Protein AF-A0A838CPB9-F1 (afdb_monomer_lite)

Radius of gyration: 41.31 Å; chains: 1; bounding box: 100×53×94 Å

Sequence (101 aa):
MESQHQSKDQAESLRTYKEEGGFKEGMDVLDLPPRSEVHQQRTKKTKWKISSMWIRFLFLWFVIIAAILLSFPYWDRWFGSSENPSIIEEHPLHEQVTVDN

Structure (mmCIF, N/CA/C/O backbone):
data_AF-A0A838CPB9-F1
#
_entry.id   AF-A0A838CPB9-F1
#
loop_
_atom_site.group_PDB
_atom_site.id
_atom_site.type_symbol
_atom_site.label_atom_id
_atom_site.label_alt_id
_atom_site.label_comp_id
_atom_site.label_asym_id
_atom_site.label_entity_id
_atom_site.label_seq_id
_atom_site.pdbx_PDB_ins_code
_atom_site.Cartn_x
_atom_site.Cartn_y
_atom_site.Cartn_z
_atom_site.occupancy
_atom_site.B_iso_or_equiv
_atom_site.auth_seq_id
_atom_site.auth_comp_id
_atom_site.auth_asym_id
_atom_site.auth_atom_id
_atom_site.pdbx_PDB_model_num
ATOM 1 N N . MET A 1 1 ? 8.778 -26.443 67.963 1.00 39.47 1 MET A N 1
ATOM 2 C CA . MET A 1 1 ? 8.194 -25.120 67.663 1.00 39.47 1 MET A CA 1
ATOM 3 C C . MET A 1 1 ? 7.394 -25.285 66.389 1.00 39.47 1 MET A C 1
ATOM 5 O O . MET A 1 1 ? 7.989 -25.413 65.331 1.00 39.47 1 MET A O 1
ATOM 9 N N . GLU A 1 2 ? 6.078 -25.430 66.510 1.00 46.81 2 GLU A N 1
ATOM 10 C CA . GLU A 1 2 ? 5.191 -25.735 65.385 1.00 46.81 2 GLU A CA 1
ATOM 11 C C . GLU A 1 2 ? 4.535 -24.435 64.923 1.00 46.81 2 GLU A C 1
ATOM 13 O O . GLU A 1 2 ? 3.762 -23.809 65.649 1.00 46.81 2 GLU A O 1
ATOM 18 N N . SER A 1 3 ? 4.948 -23.967 63.749 1.00 50.34 3 SER A N 1
ATOM 19 C CA . SER A 1 3 ? 4.447 -22.755 63.115 1.00 50.34 3 SER A CA 1
ATOM 20 C C . SER A 1 3 ? 3.028 -22.995 62.600 1.00 50.34 3 SER A C 1
ATOM 22 O O . SER A 1 3 ? 2.834 -23.620 61.558 1.00 50.34 3 SER A O 1
ATOM 24 N N . GLN A 1 4 ? 2.043 -22.490 63.339 1.00 50.28 4 GLN A N 1
ATOM 25 C CA . GLN A 1 4 ? 0.641 -22.418 62.935 1.00 50.28 4 GLN A CA 1
ATOM 26 C C . GLN A 1 4 ? 0.511 -21.548 61.675 1.00 50.28 4 GLN A C 1
ATOM 28 O O . GLN A 1 4 ? 0.522 -20.319 61.738 1.00 50.28 4 GLN A O 1
ATOM 33 N N . HIS A 1 5 ? 0.425 -22.187 60.510 1.00 50.84 5 HIS A N 1
ATOM 34 C CA . HIS A 1 5 ? 0.122 -21.520 59.252 1.00 50.84 5 HIS A CA 1
ATOM 35 C C . HIS A 1 5 ? -1.391 -21.285 59.201 1.00 50.84 5 HIS A C 1
ATOM 37 O O . HIS A 1 5 ? -2.155 -22.181 58.847 1.00 50.84 5 HIS A O 1
ATOM 43 N N . GLN A 1 6 ? -1.830 -20.091 59.606 1.00 60.56 6 GLN A N 1
ATOM 44 C CA . GLN A 1 6 ? -3.233 -19.683 59.560 1.00 60.56 6 GLN A CA 1
ATOM 45 C C . GLN A 1 6 ? -3.707 -19.680 58.099 1.00 60.56 6 GLN A C 1
ATOM 47 O O . GLN A 1 6 ? -3.468 -18.736 57.343 1.00 60.56 6 GLN A O 1
ATOM 52 N N . SER A 1 7 ? -4.348 -20.771 57.679 1.00 65.25 7 SER A N 1
ATOM 53 C CA . SER A 1 7 ? -5.027 -20.875 56.392 1.00 65.25 7 SER A CA 1
ATOM 54 C C . SER A 1 7 ? -6.213 -19.918 56.409 1.00 65.25 7 SER A C 1
ATOM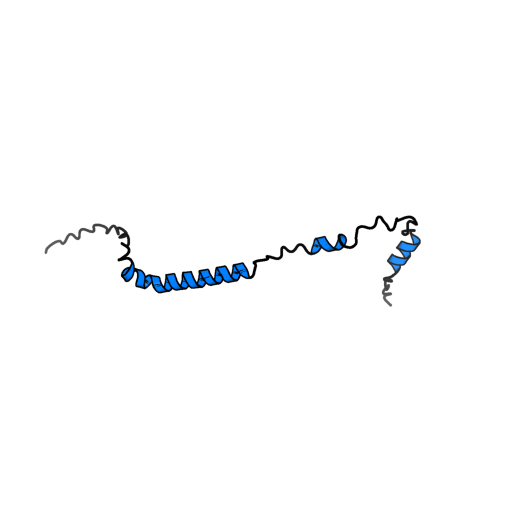 56 O O . SER A 1 7 ? -7.263 -20.237 56.964 1.00 65.25 7 SER A O 1
ATOM 58 N N . LYS A 1 8 ? -6.024 -18.717 55.858 1.00 65.75 8 LYS A N 1
ATOM 59 C CA . LYS A 1 8 ? -7.105 -17.746 55.678 1.00 65.75 8 LYS A CA 1
ATOM 60 C C . LYS A 1 8 ? -8.197 -18.395 54.833 1.00 65.75 8 LYS A C 1
ATOM 62 O 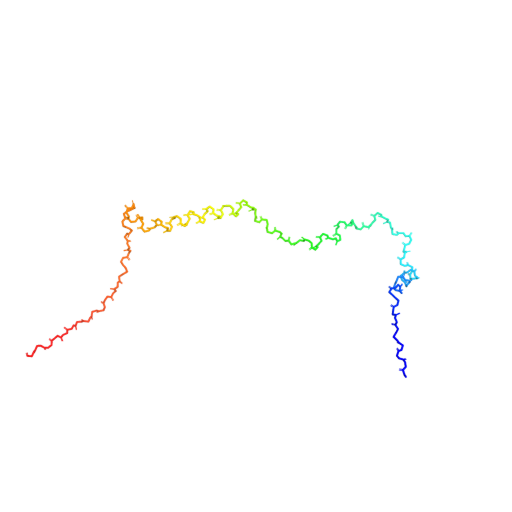O . LYS A 1 8 ? -7.935 -18.806 53.700 1.00 65.75 8 LYS A O 1
ATOM 67 N N . ASP A 1 9 ? -9.384 -18.532 55.412 1.00 78.69 9 ASP A N 1
ATOM 68 C CA . ASP A 1 9 ? -10.549 -19.056 54.713 1.00 78.69 9 ASP A CA 1
ATOM 69 C C . ASP A 1 9 ? -10.896 -18.072 53.590 1.00 78.69 9 ASP A C 1
ATOM 71 O O . ASP A 1 9 ? -11.165 -16.895 53.825 1.00 78.69 9 ASP A O 1
ATOM 75 N N . GLN A 1 10 ? -10.864 -18.543 52.344 1.00 78.75 10 GLN A N 1
ATOM 76 C CA . GLN A 1 10 ? -11.189 -17.714 51.181 1.00 78.75 10 GLN A CA 1
ATOM 77 C C . GLN A 1 10 ? -12.642 -17.214 51.225 1.00 78.75 10 GLN A C 1
ATOM 79 O O . GLN A 1 10 ? -12.972 -16.241 50.547 1.00 78.75 10 GLN A O 1
ATOM 84 N N . ALA A 1 11 ? -13.500 -17.856 52.025 1.00 78.38 11 ALA A N 1
ATOM 85 C CA . ALA A 1 11 ? -14.891 -17.475 52.221 1.00 78.38 11 ALA A CA 1
ATOM 86 C C . ALA A 1 11 ? -15.121 -16.530 53.415 1.00 78.38 11 ALA A C 1
ATOM 88 O O . ALA A 1 11 ? -16.262 -16.122 53.636 1.00 78.38 11 ALA A O 1
ATOM 89 N N . GLU A 1 12 ? -14.084 -16.159 54.173 1.00 79.06 12 GLU A N 1
ATOM 90 C CA . GLU A 1 12 ? -14.205 -15.258 55.330 1.00 79.06 12 GLU A CA 1
ATOM 91 C C . GLU A 1 12 ? -14.790 -13.897 54.918 1.00 79.06 12 GLU A C 1
ATOM 93 O O . GLU A 1 12 ? -15.761 -13.428 55.506 1.00 79.06 12 GLU A O 1
ATOM 98 N N . SER A 1 13 ? -14.308 -13.335 53.805 1.00 73.88 13 SER A N 1
ATOM 99 C CA . SER A 1 13 ? -14.793 -12.062 53.251 1.00 73.88 13 SER A CA 1
ATOM 100 C C . SER A 1 13 ? -16.269 -12.093 52.835 1.00 73.88 13 SER A C 1
ATOM 102 O O . SER A 1 13 ? -16.972 -11.091 52.963 1.00 73.88 13 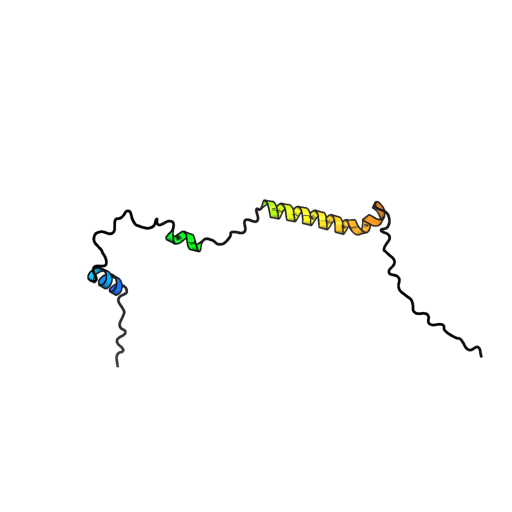SER A O 1
ATOM 104 N N . LEU A 1 14 ? -16.765 -13.244 52.368 1.00 73.12 14 LEU A N 1
ATOM 105 C CA . LEU A 1 14 ? -18.168 -13.428 51.984 1.00 73.12 14 LEU A CA 1
ATOM 106 C C . LEU A 1 14 ? -19.088 -13.487 53.206 1.00 73.12 14 LEU A C 1
ATOM 108 O O . LEU A 1 14 ? -20.221 -13.008 53.149 1.00 73.12 14 LEU A O 1
ATOM 112 N N . ARG A 1 15 ? -18.609 -14.075 54.308 1.00 77.50 15 ARG A N 1
ATOM 113 C CA . ARG A 1 15 ? -19.357 -14.144 55.570 1.00 77.50 15 ARG A CA 1
ATOM 114 C C . ARG A 1 15 ? -19.454 -12.767 56.211 1.00 77.50 15 ARG A C 1
ATOM 116 O O . ARG A 1 15 ? -20.562 -12.353 56.539 1.00 77.50 15 ARG A O 1
ATOM 123 N N . THR A 1 16 ? -18.347 -12.026 56.264 1.00 74.81 16 THR A N 1
ATOM 124 C CA . THR A 1 16 ? -18.330 -10.642 56.757 1.00 74.81 16 THR A CA 1
ATOM 125 C C . THR A 1 16 ? -19.271 -9.746 55.949 1.00 74.81 16 THR A C 1
ATOM 127 O O . THR A 1 16 ? -20.075 -9.031 56.531 1.00 74.81 16 THR A O 1
ATOM 130 N N . TYR A 1 17 ? -19.289 -9.865 54.617 1.00 70.88 17 TYR A N 1
ATOM 131 C CA . TYR A 1 17 ? -20.208 -9.094 53.766 1.00 70.88 17 TYR A CA 1
ATOM 132 C C . TYR A 1 17 ? -21.698 -9.383 54.041 1.00 70.88 17 TYR A C 1
ATOM 134 O O . TYR A 1 17 ? -22.549 -8.497 53.925 1.00 70.88 17 TYR A O 1
ATOM 142 N N . LYS A 1 18 ? -22.024 -10.628 54.410 1.00 72.38 18 LYS A N 1
ATOM 143 C CA . LYS A 1 18 ? -23.383 -11.033 54.787 1.00 72.38 18 LYS A CA 1
ATOM 144 C C . LYS A 1 18 ? -23.759 -10.532 56.186 1.00 72.38 18 LYS A C 1
ATOM 146 O O . LYS A 1 18 ? -24.895 -10.108 56.380 1.00 72.38 18 LYS A O 1
ATOM 151 N N . GLU A 1 19 ? -22.831 -10.592 57.137 1.00 71.56 19 GLU A N 1
ATOM 152 C CA . GLU A 1 19 ? -23.032 -10.141 58.522 1.00 71.56 19 GLU A CA 1
ATOM 153 C C . GLU A 1 19 ? -23.112 -8.611 58.635 1.00 71.56 19 GLU A C 1
ATOM 155 O O . GLU A 1 19 ? -23.916 -8.100 59.409 1.00 71.56 19 GLU A O 1
ATOM 160 N N . GLU A 1 20 ? -22.372 -7.873 57.804 1.00 69.88 20 GLU A N 1
ATOM 161 C CA . GLU A 1 20 ? -22.390 -6.403 57.750 1.00 69.88 20 GLU A CA 1
ATOM 162 C C . GLU A 1 20 ? -23.630 -5.817 57.039 1.00 69.88 20 GLU A C 1
ATOM 164 O O . GLU A 1 20 ? -23.698 -4.614 56.785 1.00 69.88 20 GLU A O 1
ATOM 169 N N . GLY A 1 21 ? -24.638 -6.636 56.712 1.00 58.19 21 GLY A N 1
ATOM 170 C CA . GLY A 1 21 ? -25.889 -6.148 56.120 1.00 58.19 21 GLY A CA 1
ATOM 171 C C . GLY A 1 21 ? -25.723 -5.580 54.705 1.00 58.19 21 GLY A C 1
ATOM 172 O O . GLY A 1 21 ? -26.517 -4.743 54.274 1.00 58.19 21 GLY A O 1
ATOM 173 N N . GLY A 1 22 ? -24.706 -6.033 53.957 1.00 57.62 22 GLY A N 1
ATOM 174 C CA . GLY A 1 22 ? -24.413 -5.578 52.590 1.00 57.62 22 GLY A CA 1
ATOM 175 C C . GLY A 1 22 ? -25.533 -5.845 51.575 1.00 57.62 22 GLY A C 1
ATOM 176 O O . GLY A 1 22 ? -25.595 -5.194 50.531 1.00 57.62 22 GLY A O 1
ATOM 177 N N . PHE A 1 23 ? -26.472 -6.736 51.902 1.00 59.31 23 PHE A N 1
ATOM 178 C CA . PHE A 1 23 ? -27.747 -6.848 51.202 1.00 59.31 23 PHE A CA 1
ATOM 179 C C . PHE A 1 23 ? -28.707 -5.780 51.725 1.00 59.31 23 PHE A C 1
ATOM 181 O O . PHE A 1 23 ? -29.600 -6.054 52.522 1.00 59.31 23 PHE A O 1
ATOM 188 N N . LYS A 1 24 ? -28.532 -4.542 51.250 1.00 59.34 24 LYS A N 1
ATOM 189 C CA .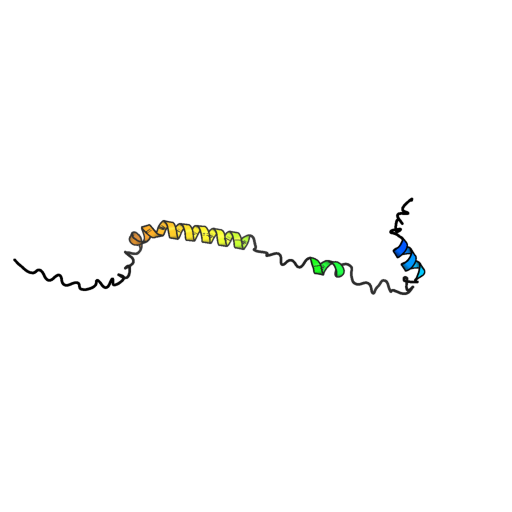 LYS A 1 24 ? -29.608 -3.550 51.300 1.00 59.34 24 LYS A CA 1
ATOM 190 C C . LYS A 1 24 ? -30.809 -4.164 50.582 1.00 59.34 24 LYS A C 1
ATOM 192 O O . LYS A 1 24 ? -30.774 -4.336 49.366 1.00 59.34 24 LYS A O 1
ATOM 197 N N . GLU A 1 25 ? -31.847 -4.491 51.339 1.00 57.06 25 GLU A N 1
ATOM 198 C CA . GLU A 1 25 ? -33.082 -5.187 50.941 1.00 57.06 25 GLU A CA 1
ATOM 199 C C . GLU A 1 25 ? -33.966 -4.394 49.944 1.00 57.06 25 GLU A C 1
ATOM 201 O O . GLU A 1 25 ? -35.170 -4.597 49.851 1.00 57.06 25 GLU A O 1
ATOM 206 N N . GLY A 1 26 ? -33.374 -3.471 49.182 1.00 54.97 26 GLY A N 1
ATOM 207 C CA . GLY A 1 26 ? -34.052 -2.567 48.257 1.00 54.97 26 GLY A CA 1
ATOM 208 C C . GLY A 1 26 ? -33.175 -2.079 47.104 1.00 54.97 26 GLY A C 1
ATOM 209 O O . GLY A 1 26 ? -33.454 -1.021 46.549 1.00 54.97 26 GLY A O 1
ATOM 210 N N . MET A 1 27 ? -32.100 -2.797 46.749 1.00 53.72 27 MET A N 1
ATOM 211 C CA . MET A 1 27 ? -31.433 -2.551 45.466 1.00 53.72 27 MET A CA 1
ATOM 212 C C . MET A 1 27 ? -32.366 -3.043 44.358 1.00 53.72 27 MET A C 1
ATOM 214 O O . MET A 1 27 ? -32.473 -4.244 44.111 1.00 53.72 27 MET A O 1
ATOM 218 N N . ASP A 1 28 ? -33.096 -2.101 43.764 1.00 60.94 28 ASP A N 1
ATOM 219 C CA . ASP A 1 28 ? -34.004 -2.347 42.654 1.00 60.94 28 ASP A CA 1
ATOM 220 C C . ASP A 1 28 ? -33.239 -3.056 41.529 1.00 60.94 28 ASP A C 1
ATOM 222 O O . ASP A 1 28 ? -32.225 -2.564 41.031 1.00 60.94 28 ASP A O 1
ATOM 226 N N . VAL A 1 29 ? -33.714 -4.242 41.144 1.00 60.31 29 VAL A N 1
ATOM 227 C CA . VAL A 1 29 ? -33.128 -5.076 40.081 1.00 60.31 29 VAL A CA 1
ATOM 228 C C . VAL A 1 29 ? -33.079 -4.314 38.744 1.00 60.31 29 VAL A C 1
ATOM 230 O O . VAL A 1 29 ? -32.349 -4.701 37.830 1.00 60.31 29 VAL A O 1
ATOM 233 N N . LEU A 1 30 ? -33.824 -3.210 38.634 1.00 66.44 30 LEU A N 1
ATOM 234 C CA . LEU A 1 30 ? -33.833 -2.317 37.484 1.00 66.44 30 LEU A CA 1
ATOM 235 C C . LEU A 1 30 ? -32.691 -1.285 37.434 1.00 66.44 30 LEU A C 1
ATOM 237 O O . LEU A 1 30 ? -32.450 -0.760 36.350 1.00 66.44 30 LEU A O 1
ATOM 241 N N . ASP A 1 31 ? -31.967 -1.016 38.527 1.00 68.50 31 ASP A N 1
ATOM 242 C CA . ASP A 1 31 ? -30.902 0.011 38.559 1.00 68.50 31 ASP A CA 1
ATOM 243 C C . ASP A 1 31 ? -29.484 -0.584 38.422 1.00 68.50 31 ASP A C 1
ATOM 245 O O . ASP A 1 31 ? -28.467 0.041 38.731 1.00 68.50 31 ASP A O 1
ATOM 249 N N . LEU A 1 32 ? -29.390 -1.836 37.960 1.00 71.81 32 LEU A N 1
ATOM 250 C CA . LEU A 1 32 ? -28.100 -2.452 37.667 1.00 71.81 32 LEU A CA 1
ATOM 251 C C . LEU A 1 32 ? -27.548 -1.882 36.353 1.00 71.81 32 LEU A C 1
ATOM 253 O O . LEU A 1 32 ? -28.254 -1.901 35.339 1.00 71.81 32 LEU A O 1
ATOM 257 N N . PRO A 1 33 ? -26.266 -1.457 36.310 1.00 67.50 33 PRO A N 1
ATOM 258 C CA . PRO A 1 33 ? -25.651 -1.066 35.056 1.00 67.50 33 PRO A CA 1
ATOM 259 C C . PRO A 1 33 ? -25.723 -2.260 34.100 1.00 67.50 33 PRO A C 1
ATOM 261 O O . PRO A 1 33 ? -25.382 -3.389 34.487 1.00 67.50 33 PRO A O 1
ATOM 264 N N . PRO A 1 34 ? -26.175 -2.054 32.856 1.00 73.94 34 PRO A N 1
ATOM 265 C CA . PRO A 1 34 ? -26.331 -3.144 31.916 1.00 73.94 34 PRO A CA 1
ATOM 266 C C . PRO A 1 34 ? -24.989 -3.865 31.768 1.00 73.94 34 PRO A C 1
ATOM 268 O O . PRO A 1 34 ? -23.947 -3.262 31.504 1.00 73.94 34 PRO A O 1
ATOM 271 N N . ARG A 1 35 ? -25.014 -5.191 31.950 1.00 67.19 35 ARG A N 1
ATOM 272 C CA . ARG A 1 35 ? -23.837 -6.086 31.966 1.00 67.19 35 ARG A CA 1
ATOM 273 C C . ARG A 1 35 ? -22.888 -5.876 30.777 1.00 67.19 35 ARG A C 1
ATOM 275 O O . ARG A 1 35 ? -21.697 -6.174 30.861 1.00 67.19 35 ARG A O 1
ATOM 282 N N . SER A 1 36 ? -23.413 -5.367 29.668 1.00 64.19 36 SER A N 1
ATOM 283 C CA . SER A 1 36 ? -22.669 -5.006 28.468 1.00 64.19 36 SER A CA 1
ATOM 284 C C . SER A 1 36 ? -21.661 -3.874 28.682 1.00 64.19 36 SER A C 1
ATOM 286 O O . SER A 1 36 ? -20.635 -3.871 28.009 1.00 64.19 36 SER A O 1
ATOM 288 N N . GLU A 1 37 ? -21.908 -2.921 29.576 1.00 65.81 37 GLU A N 1
ATOM 289 C CA . GLU A 1 37 ? -21.094 -1.703 29.701 1.00 65.81 37 GLU A CA 1
ATOM 290 C C . GLU A 1 37 ? -19.815 -1.914 30.518 1.00 65.81 37 GLU A C 1
ATOM 292 O O . GLU A 1 37 ? -18.758 -1.384 30.167 1.00 65.81 37 GLU A O 1
ATOM 297 N N . VAL A 1 38 ? -19.867 -2.772 31.541 1.00 66.75 38 VAL A N 1
ATOM 298 C CA . VAL A 1 38 ? -18.739 -3.035 32.456 1.00 66.75 38 VAL A CA 1
ATOM 299 C C . VAL A 1 38 ? -17.543 -3.681 31.737 1.00 66.75 38 VAL A C 1
ATOM 301 O O . VAL A 1 38 ? -16.389 -3.471 32.115 1.00 66.75 38 VAL A O 1
ATOM 304 N N . HIS A 1 39 ? -17.782 -4.423 30.650 1.00 64.31 39 HIS A N 1
ATOM 305 C CA . HIS A 1 39 ? -16.728 -5.131 29.911 1.00 64.31 39 HIS A CA 1
ATOM 306 C C . HIS A 1 39 ? -16.325 -4.492 28.573 1.00 64.31 39 HIS A C 1
ATOM 308 O O . HIS A 1 39 ? -15.314 -4.893 27.993 1.00 64.31 39 HIS A O 1
ATOM 314 N N . GLN A 1 40 ? -17.036 -3.470 28.091 1.00 63.91 40 GLN A N 1
ATOM 315 C CA . GLN A 1 40 ? -16.726 -2.835 26.801 1.00 63.91 40 GLN A CA 1
ATOM 316 C C . GLN A 1 40 ? -15.496 -1.916 26.837 1.00 63.91 40 GLN A C 1
ATOM 318 O O . GLN A 1 40 ? -14.884 -1.653 25.799 1.00 63.91 40 GLN A O 1
ATOM 323 N N . GLN A 1 41 ? -15.092 -1.432 28.015 1.00 62.06 41 GLN A N 1
ATOM 324 C CA . GLN A 1 41 ? -14.014 -0.443 28.114 1.00 62.06 41 GLN A CA 1
ATOM 325 C C . GLN A 1 41 ? -12.627 -1.016 27.766 1.00 62.06 41 GLN A C 1
ATOM 327 O O . GLN A 1 41 ? -11.779 -0.291 27.250 1.00 62.06 41 GLN A O 1
ATOM 332 N N . ARG A 1 42 ? -12.390 -2.323 27.967 1.00 60.88 42 ARG A N 1
ATOM 333 C CA . ARG A 1 42 ? -11.067 -2.950 27.742 1.00 60.88 42 ARG A CA 1
ATOM 334 C C . ARG A 1 42 ? -10.812 -3.409 26.302 1.00 60.88 42 ARG A C 1
ATOM 336 O O . ARG A 1 42 ? -9.679 -3.745 25.963 1.00 60.88 42 ARG A O 1
ATOM 343 N N . THR A 1 43 ? -11.826 -3.424 25.437 1.00 60.78 43 THR A N 1
ATOM 344 C CA . THR A 1 43 ? -11.715 -3.969 24.070 1.00 60.78 43 THR A CA 1
ATOM 345 C C . THR A 1 43 ? -11.481 -2.916 22.991 1.00 60.78 43 THR A C 1
ATOM 347 O O . THR A 1 43 ? -11.390 -3.271 21.816 1.00 60.78 43 THR A O 1
ATOM 350 N N . LYS A 1 44 ? -11.318 -1.635 23.350 1.00 61.34 44 LYS A N 1
ATOM 351 C CA . LYS A 1 44 ? -10.969 -0.558 22.407 1.00 61.34 44 LYS A CA 1
ATOM 352 C C . LYS A 1 44 ? -9.488 -0.607 22.005 1.00 61.34 44 LYS A C 1
ATOM 354 O O . LYS A 1 44 ? -8.779 0.389 22.057 1.00 61.34 44 LYS A O 1
ATOM 359 N N . LYS A 1 45 ? -8.995 -1.771 21.579 1.00 62.88 45 LYS A N 1
ATOM 360 C CA . LYS A 1 45 ? -7.823 -1.799 20.706 1.00 62.88 45 LYS A CA 1
ATOM 361 C C . LYS A 1 45 ? -8.339 -1.381 19.342 1.00 62.88 45 LYS A C 1
ATOM 363 O O . LYS A 1 45 ? -9.190 -2.074 18.785 1.00 62.88 45 LYS A O 1
ATOM 368 N N . THR A 1 46 ? -7.884 -0.237 18.841 1.00 66.69 46 THR A N 1
ATOM 369 C CA . THR A 1 46 ? -8.155 0.214 17.477 1.00 66.69 46 THR A CA 1
ATOM 370 C C . THR A 1 46 ? -7.668 -0.885 16.545 1.00 66.69 46 THR A C 1
ATOM 372 O O . THR A 1 46 ? -6.481 -0.977 16.244 1.00 66.69 46 THR A O 1
ATOM 375 N N . LYS A 1 47 ? -8.568 -1.797 16.161 1.00 63.59 47 LYS A N 1
ATOM 376 C CA . LYS A 1 47 ? -8.297 -2.801 15.141 1.00 63.59 47 LYS A CA 1
ATOM 377 C C . LYS A 1 47 ? -7.977 -1.979 13.907 1.00 63.59 47 LYS A C 1
ATOM 379 O O . LYS A 1 47 ? -8.890 -1.390 13.333 1.00 63.59 47 LYS A O 1
ATOM 384 N N . TRP A 1 48 ? -6.697 -1.858 13.567 1.00 63.38 48 TRP A N 1
ATOM 385 C CA . TRP A 1 48 ? -6.256 -1.279 12.309 1.00 63.38 48 TRP A CA 1
ATOM 386 C C . TRP A 1 48 ? -6.892 -2.131 11.210 1.00 63.38 48 TRP A C 1
ATOM 388 O O . TRP A 1 48 ? -6.362 -3.160 10.800 1.00 63.38 48 TRP A O 1
ATOM 398 N N . LYS A 1 49 ? -8.104 -1.750 10.790 1.00 67.94 49 LYS A N 1
ATOM 399 C CA . LYS A 1 49 ? -8.810 -2.310 9.641 1.00 67.94 49 LYS A CA 1
ATOM 400 C C . LYS A 1 49 ? -8.142 -1.725 8.406 1.00 67.94 49 LYS A C 1
ATOM 402 O O . LYS A 1 49 ? -8.786 -1.031 7.625 1.00 67.94 49 LYS A O 1
ATOM 407 N N . ILE A 1 50 ? -6.848 -1.995 8.226 1.00 67.00 50 ILE A N 1
ATOM 408 C CA . ILE A 1 50 ? -6.298 -1.984 6.879 1.00 67.00 50 ILE A CA 1
ATOM 409 C C . ILE A 1 50 ? -7.091 -3.066 6.164 1.00 67.00 50 ILE A C 1
ATOM 411 O O . ILE A 1 50 ? -6.924 -4.261 6.401 1.00 67.00 50 ILE A O 1
ATOM 415 N N . SER A 1 51 ? -8.082 -2.618 5.399 1.00 74.00 51 SER A N 1
ATOM 416 C CA . SER A 1 51 ? -8.909 -3.504 4.604 1.00 74.00 51 SER A CA 1
ATOM 417 C C . SER A 1 51 ? -7.979 -4.321 3.715 1.00 74.00 51 SER A C 1
ATOM 419 O O . SER A 1 51 ? -7.017 -3.784 3.167 1.00 74.00 51 SER A O 1
ATOM 421 N N . SER A 1 52 ? -8.285 -5.602 3.512 1.00 77.00 52 SER A N 1
ATOM 422 C CA . SER A 1 52 ? -7.603 -6.425 2.503 1.00 77.00 52 SER A CA 1
ATOM 423 C C . SER A 1 52 ? -7.621 -5.759 1.109 1.00 77.00 52 SER A C 1
ATOM 425 O O . SER A 1 52 ? -6.797 -6.043 0.247 1.00 77.00 52 SER A O 1
ATOM 427 N N . MET A 1 53 ? -8.515 -4.797 0.891 1.00 82.94 53 MET A N 1
ATOM 428 C CA . MET A 1 53 ? -8.526 -3.957 -0.301 1.00 82.94 53 MET A CA 1
ATOM 429 C C . MET A 1 53 ? -7.308 -3.018 -0.405 1.00 82.94 53 MET A C 1
ATOM 431 O O . MET A 1 53 ? -6.753 -2.861 -1.488 1.00 82.94 53 MET A O 1
ATOM 435 N N . TRP A 1 54 ? -6.838 -2.453 0.711 1.00 87.81 54 TRP A N 1
ATOM 436 C CA . TRP A 1 54 ? -5.672 -1.561 0.747 1.00 87.81 54 TRP A CA 1
ATOM 437 C C . TRP A 1 54 ? -4.357 -2.306 0.510 1.00 87.81 54 TRP A C 1
ATOM 439 O O . TRP A 1 54 ? -3.503 -1.809 -0.218 1.00 87.81 54 TRP A O 1
ATOM 449 N N . ILE A 1 55 ? -4.198 -3.521 1.052 1.00 88.50 55 ILE A N 1
ATOM 450 C CA . ILE A 1 55 ? -2.991 -4.325 0.790 1.00 88.50 55 ILE A CA 1
ATOM 451 C C . ILE A 1 55 ? -2.904 -4.736 -0.689 1.00 88.50 55 ILE A C 1
ATOM 453 O O . ILE A 1 55 ? -1.824 -4.709 -1.271 1.00 88.50 55 ILE A O 1
ATOM 457 N N . ARG A 1 56 ? -4.045 -5.039 -1.331 1.00 89.12 56 ARG A N 1
ATOM 458 C CA . ARG A 1 56 ? -4.110 -5.324 -2.777 1.00 89.12 56 ARG A CA 1
ATOM 459 C C . ARG A 1 56 ? -3.700 -4.113 -3.612 1.00 89.12 56 ARG A C 1
ATOM 461 O O . ARG A 1 56 ? -2.979 -4.266 -4.591 1.00 89.12 56 ARG A O 1
ATOM 468 N N . PHE A 1 57 ? -4.130 -2.920 -3.207 1.00 92.00 57 PHE A N 1
ATOM 469 C CA . PHE A 1 57 ? -3.743 -1.675 -3.864 1.00 92.00 57 PHE A CA 1
ATOM 470 C C . PHE A 1 57 ? -2.237 -1.412 -3.739 1.00 92.00 57 PHE A C 1
ATOM 472 O O . PHE A 1 57 ? -1.581 -1.158 -4.744 1.00 92.00 57 PHE A O 1
ATOM 479 N N . LEU A 1 58 ? -1.668 -1.554 -2.536 1.00 93.00 58 LEU A N 1
ATOM 480 C CA . LEU A 1 58 ? -0.223 -1.417 -2.310 1.00 93.00 58 LEU A CA 1
ATOM 481 C C . LEU A 1 58 ? 0.590 -2.418 -3.134 1.00 93.00 58 LEU A C 1
ATOM 483 O O . LEU A 1 58 ? 1.616 -2.054 -3.699 1.00 93.00 58 LEU A O 1
ATOM 487 N N . PHE A 1 59 ? 0.118 -3.660 -3.243 1.00 94.06 59 PHE A N 1
ATOM 488 C CA . PHE A 1 59 ? 0.777 -4.676 -4.057 1.00 94.06 59 PHE A CA 1
ATOM 489 C C . PHE A 1 59 ? 0.779 -4.314 -5.548 1.00 94.06 59 PHE A C 1
ATOM 491 O O . PHE A 1 59 ? 1.812 -4.425 -6.202 1.00 94.06 59 PHE A O 1
ATOM 498 N N . LEU A 1 60 ? -0.345 -3.824 -6.083 1.00 94.69 60 LEU A N 1
ATOM 499 C CA . LEU 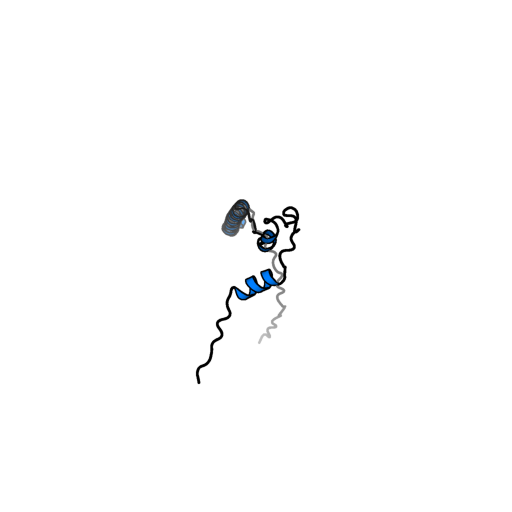A 1 60 ? -0.409 -3.337 -7.465 1.00 94.69 60 LEU A CA 1
ATOM 500 C C . LEU A 1 60 ? 0.572 -2.186 -7.705 1.00 94.69 60 LEU A C 1
ATOM 502 O O . LEU A 1 60 ? 1.326 -2.222 -8.675 1.00 94.69 60 LEU A O 1
ATOM 506 N N . TRP A 1 61 ? 0.612 -1.203 -6.804 1.00 95.56 61 TRP A N 1
ATOM 507 C CA . TRP A 1 61 ? 1.574 -0.103 -6.884 1.00 95.56 61 TRP A CA 1
ATOM 508 C C . TRP A 1 61 ? 3.016 -0.585 -6.832 1.00 95.56 61 TRP A C 1
ATOM 510 O O . TRP A 1 61 ? 3.840 -0.124 -7.614 1.00 95.56 61 TRP A O 1
ATOM 520 N N . PHE A 1 62 ? 3.317 -1.540 -5.957 1.00 95.88 62 PHE A N 1
ATOM 521 C CA . PHE A 1 62 ? 4.646 -2.126 -5.857 1.00 95.88 62 PHE A CA 1
ATOM 522 C C . PHE A 1 62 ? 5.083 -2.772 -7.177 1.00 95.88 62 PHE A C 1
ATOM 524 O O . PHE A 1 62 ? 6.191 -2.521 -7.645 1.00 95.88 62 PHE A O 1
ATOM 531 N N . VAL A 1 63 ? 4.197 -3.541 -7.816 1.00 96.25 63 VAL A N 1
ATOM 532 C CA . VAL A 1 63 ? 4.468 -4.152 -9.126 1.00 96.25 63 VAL A CA 1
ATOM 533 C C . VAL A 1 63 ? 4.685 -3.084 -10.203 1.00 96.25 63 VAL A C 1
ATOM 535 O O . VAL A 1 63 ? 5.619 -3.201 -10.993 1.00 96.25 63 VAL A O 1
ATOM 538 N N . ILE A 1 64 ? 3.873 -2.022 -10.218 1.00 95.94 64 ILE A N 1
ATOM 539 C CA . ILE A 1 64 ? 4.019 -0.912 -11.173 1.00 95.94 64 ILE A CA 1
ATOM 540 C C . ILE A 1 64 ? 5.360 -0.196 -10.980 1.00 95.94 64 ILE A C 1
ATOM 542 O O . ILE A 1 64 ? 6.080 0.025 -11.949 1.00 95.94 64 ILE A O 1
ATOM 546 N N . ILE A 1 65 ? 5.726 0.132 -9.741 1.00 95.50 65 ILE A N 1
ATOM 547 C CA . ILE A 1 65 ? 6.996 0.796 -9.426 1.00 95.50 65 ILE A CA 1
ATOM 548 C C . ILE A 1 65 ? 8.174 -0.093 -9.827 1.00 95.50 65 ILE A C 1
ATOM 550 O O . ILE A 1 65 ? 9.116 0.387 -10.453 1.00 95.50 65 ILE A O 1
ATOM 554 N N . ALA A 1 66 ? 8.111 -1.392 -9.527 1.00 95.50 66 ALA A N 1
ATOM 555 C CA . ALA A 1 66 ? 9.139 -2.342 -9.937 1.00 95.50 66 ALA A CA 1
ATOM 556 C C . ALA A 1 66 ? 9.285 -2.399 -11.467 1.00 95.50 66 ALA A C 1
ATOM 558 O O . ALA A 1 66 ? 10.406 -2.399 -11.975 1.00 95.50 66 ALA A O 1
ATOM 559 N N . ALA A 1 67 ? 8.171 -2.384 -12.206 1.00 94.75 67 ALA A N 1
ATOM 560 C CA . ALA A 1 67 ? 8.189 -2.332 -13.665 1.00 94.75 67 ALA A CA 1
ATOM 561 C C . ALA A 1 67 ? 8.801 -1.022 -14.189 1.00 94.75 67 ALA A C 1
ATOM 563 O O . ALA A 1 67 ? 9.619 -1.063 -15.105 1.00 94.75 67 ALA A O 1
ATOM 564 N N . ILE A 1 68 ? 8.466 0.122 -13.581 1.00 92.56 68 ILE A N 1
ATOM 565 C CA . ILE A 1 68 ? 9.048 1.426 -13.927 1.00 92.56 68 ILE A CA 1
ATOM 566 C C . ILE A 1 68 ? 10.562 1.400 -13.719 1.00 92.56 68 ILE A C 1
ATOM 568 O O . ILE A 1 68 ? 11.292 1.711 -14.655 1.00 92.56 68 ILE A O 1
ATOM 572 N N . LEU A 1 69 ? 11.037 0.961 -12.549 1.00 91.69 69 LEU A N 1
ATOM 573 C CA . LEU A 1 69 ? 12.467 0.875 -12.235 1.00 91.69 69 LEU A CA 1
ATOM 574 C C . LEU A 1 69 ? 13.218 -0.064 -13.185 1.00 91.69 69 LEU A C 1
ATOM 576 O O . LEU A 1 69 ? 14.308 0.269 -13.640 1.00 91.69 69 LEU A O 1
ATOM 580 N N . LEU A 1 70 ? 12.631 -1.214 -13.526 1.00 92.19 70 LEU A N 1
ATOM 581 C CA . LEU A 1 70 ? 13.229 -2.144 -14.486 1.00 92.19 70 LEU A CA 1
ATOM 582 C C . LEU A 1 70 ? 13.243 -1.572 -15.912 1.00 92.19 70 LEU A C 1
ATOM 584 O O . LEU A 1 70 ? 14.155 -1.858 -16.687 1.00 92.19 70 LEU A O 1
ATOM 588 N N . SER A 1 71 ? 12.235 -0.770 -16.261 1.00 88.94 71 SER A N 1
ATOM 589 C CA . SER A 1 71 ? 12.128 -0.116 -17.567 1.00 88.94 71 SER A CA 1
ATOM 590 C C . SER A 1 71 ? 12.969 1.157 -17.683 1.00 88.94 71 SER A C 1
ATOM 592 O O . SER A 1 71 ? 13.289 1.555 -18.798 1.00 88.94 71 SER A O 1
ATOM 594 N N . PHE A 1 72 ? 13.358 1.761 -16.557 1.00 85.81 72 PHE A N 1
ATOM 595 C CA . PHE A 1 72 ? 14.140 2.993 -16.478 1.00 85.81 72 PHE A CA 1
ATOM 596 C C . PHE A 1 72 ? 15.396 2.999 -17.370 1.00 85.81 72 PHE A C 1
ATOM 598 O O . PHE A 1 72 ? 15.544 3.940 -18.144 1.00 85.81 72 PHE A O 1
ATOM 605 N N . PRO A 1 73 ? 16.259 1.959 -17.396 1.00 85.31 73 PRO A N 1
ATOM 606 C CA . PRO A 1 73 ? 17.416 1.936 -18.303 1.00 85.31 73 PRO A CA 1
ATOM 607 C C . PRO A 1 73 ? 17.047 1.907 -19.796 1.00 85.31 73 PRO A C 1
ATOM 609 O O . PRO A 1 73 ? 17.883 2.191 -20.647 1.00 85.31 73 PRO A O 1
ATOM 612 N N . TYR A 1 74 ? 15.807 1.556 -20.138 1.00 85.25 74 TYR A N 1
ATOM 613 C CA . TYR A 1 74 ? 15.311 1.557 -21.514 1.00 85.25 74 TYR A CA 1
ATOM 614 C C . TYR A 1 74 ? 14.585 2.859 -21.880 1.00 85.25 74 TYR A C 1
ATOM 616 O O . TYR A 1 74 ? 14.224 3.041 -23.045 1.00 85.25 74 TYR A O 1
ATOM 624 N N . TRP A 1 75 ? 14.363 3.768 -20.925 1.00 85.06 75 TRP A N 1
ATOM 625 C CA . TRP A 1 75 ? 13.655 5.026 -21.168 1.00 85.06 75 TRP A CA 1
ATOM 626 C C . TRP A 1 75 ? 14.440 5.990 -22.044 1.00 85.06 75 TRP A C 1
ATOM 628 O O . TRP A 1 75 ? 13.814 6.649 -22.866 1.00 85.06 75 TRP A O 1
ATOM 638 N N . ASP A 1 76 ? 15.773 5.999 -21.973 1.00 75.94 76 ASP A N 1
ATOM 639 C CA . ASP A 1 76 ? 16.607 6.816 -22.870 1.00 75.94 76 ASP A CA 1
ATOM 640 C C . ASP A 1 76 ? 16.321 6.516 -24.347 1.00 75.94 76 ASP A C 1
ATOM 642 O O . ASP A 1 76 ? 16.337 7.406 -25.197 1.00 75.94 76 ASP A O 1
ATOM 646 N N . ARG A 1 77 ? 15.985 5.256 -24.656 1.00 78.94 77 ARG A N 1
ATOM 647 C CA . ARG A 1 77 ? 15.609 4.828 -26.007 1.00 78.94 77 ARG A CA 1
ATOM 648 C C . ARG A 1 77 ? 14.202 5.281 -26.408 1.00 78.94 77 ARG A C 1
ATOM 650 O O . ARG A 1 77 ? 13.946 5.437 -27.598 1.00 78.94 77 ARG A O 1
ATOM 657 N N . TRP A 1 78 ? 13.286 5.432 -25.452 1.00 75.06 78 TRP A N 1
ATOM 658 C CA . TRP A 1 78 ? 11.872 5.725 -25.715 1.00 75.06 78 TRP A CA 1
ATOM 659 C C . TRP A 1 78 ? 11.558 7.224 -25.651 1.00 75.06 78 TRP A C 1
ATOM 661 O O . TRP A 1 78 ? 10.821 7.733 -26.491 1.00 75.06 78 TRP A O 1
ATOM 671 N N . PHE A 1 79 ? 12.110 7.932 -24.669 1.00 74.50 79 PHE A N 1
ATOM 672 C CA . PHE A 1 79 ? 11.818 9.339 -24.394 1.00 74.50 79 PHE A CA 1
ATOM 673 C C . PHE A 1 79 ? 12.895 10.301 -24.918 1.00 74.50 79 PHE A C 1
ATOM 675 O O . PHE A 1 79 ? 12.696 11.511 -24.861 1.00 74.50 79 PHE A O 1
ATOM 682 N N . GLY A 1 80 ? 13.983 9.776 -25.496 1.00 67.62 80 GLY A N 1
ATOM 683 C CA . GLY A 1 80 ? 15.168 10.561 -25.835 1.00 67.62 80 GLY A CA 1
ATOM 684 C C . GLY A 1 80 ? 15.976 10.861 -24.576 1.00 67.62 80 GLY A C 1
ATOM 685 O O . GLY A 1 80 ? 15.410 10.977 -23.491 1.00 67.62 80 GLY A O 1
ATOM 686 N N . SER A 1 81 ? 17.304 10.917 -24.710 1.00 64.88 81 SER A N 1
ATOM 687 C CA . SER A 1 81 ? 18.221 11.101 -23.583 1.00 64.88 81 SER A CA 1
ATOM 688 C C . SER A 1 81 ? 17.752 12.241 -22.686 1.00 64.88 81 SER A C 1
ATOM 690 O O . SER A 1 81 ? 17.661 13.385 -23.131 1.00 64.88 81 SER A O 1
ATOM 692 N N . SER A 1 82 ? 17.462 11.919 -21.424 1.00 64.94 82 SER A N 1
ATOM 693 C CA . SER A 1 82 ? 17.304 12.931 -20.386 1.00 64.94 82 SER A CA 1
ATOM 694 C C . SER A 1 82 ? 18.600 13.731 -20.373 1.00 64.94 82 SER A C 1
ATOM 696 O O . SER A 1 82 ? 19.653 13.168 -20.072 1.00 64.94 82 SER A O 1
ATOM 698 N N . GLU A 1 83 ? 18.550 15.007 -20.763 1.00 64.81 83 GLU A N 1
ATOM 699 C CA . GLU A 1 83 ? 19.680 15.922 -20.628 1.00 64.81 83 GLU A CA 1
ATOM 700 C C . GLU A 1 83 ? 20.065 15.935 -19.147 1.00 64.81 83 GLU A C 1
ATOM 702 O O . GLU A 1 83 ? 19.423 16.578 -18.318 1.00 64.81 83 GLU A O 1
ATOM 707 N N . ASN A 1 84 ? 21.065 15.130 -18.787 1.00 67.31 84 ASN A N 1
ATOM 708 C CA . ASN A 1 84 ? 21.639 15.159 -17.457 1.00 67.31 84 ASN A CA 1
ATOM 709 C C . ASN A 1 84 ? 22.236 16.559 -17.311 1.00 67.31 84 ASN A C 1
ATOM 711 O O . ASN A 1 84 ? 23.116 16.897 -18.109 1.00 67.31 84 ASN A O 1
ATOM 715 N N . PRO A 1 85 ? 21.772 17.391 -16.361 1.00 68.06 85 PRO A N 1
ATOM 716 C CA . PRO A 1 85 ? 22.367 18.699 -16.176 1.00 68.06 85 PRO A CA 1
ATOM 717 C C . PRO A 1 85 ? 23.834 18.469 -15.830 1.00 68.06 85 PRO A C 1
ATOM 719 O O . PRO A 1 85 ? 24.153 17.847 -14.814 1.00 68.06 85 PRO A O 1
ATOM 722 N N . SER A 1 86 ? 24.725 18.907 -16.718 1.00 58.66 86 SER A N 1
ATOM 723 C CA . SER A 1 86 ? 26.160 18.865 -16.491 1.00 58.66 86 SER A CA 1
ATOM 724 C C . SER A 1 86 ? 26.437 19.653 -15.218 1.00 58.66 86 SER A C 1
ATOM 726 O O . SER A 1 86 ? 26.292 20.877 -15.198 1.00 58.66 86 SER A O 1
ATOM 728 N N . ILE A 1 87 ? 26.779 18.943 -14.144 1.00 63.56 87 ILE A N 1
ATOM 729 C CA . ILE A 1 87 ? 27.320 19.546 -12.933 1.00 63.56 87 ILE A CA 1
ATOM 730 C C . ILE A 1 87 ? 28.572 20.285 -13.400 1.00 63.56 87 ILE A C 1
ATOM 732 O O . ILE A 1 87 ? 29.496 19.659 -13.912 1.00 63.56 87 ILE A O 1
ATOM 736 N N . ILE A 1 88 ? 28.546 21.617 -13.332 1.00 64.69 88 ILE A N 1
ATOM 737 C CA . ILE A 1 88 ? 29.679 22.463 -13.702 1.00 64.69 88 ILE A CA 1
ATOM 738 C C . ILE A 1 88 ? 30.774 22.163 -12.679 1.00 64.69 88 ILE A C 1
ATOM 740 O O . ILE A 1 88 ? 30.768 22.678 -11.564 1.00 64.69 88 ILE A O 1
ATOM 744 N N . GLU A 1 89 ? 31.657 21.240 -13.034 1.00 63.84 89 GLU A N 1
ATOM 745 C CA . GLU A 1 89 ? 32.851 20.919 -12.274 1.00 63.84 89 GLU A CA 1
ATOM 746 C C . GLU A 1 89 ? 33.851 22.042 -12.566 1.00 63.84 89 GLU A C 1
ATOM 748 O O . GLU A 1 89 ? 34.510 22.063 -13.607 1.00 63.84 89 GLU A O 1
ATOM 753 N N . GLU A 1 90 ? 33.874 23.059 -11.701 1.00 63.88 90 GLU A N 1
ATOM 754 C CA . GLU A 1 90 ? 34.846 24.146 -11.795 1.00 63.88 90 GLU A CA 1
ATOM 755 C C . GLU A 1 90 ? 36.256 23.577 -11.609 1.00 63.88 90 GLU A C 1
ATOM 757 O O . GLU A 1 90 ? 36.730 23.349 -10.497 1.00 63.88 90 GLU A O 1
ATOM 762 N N . HIS A 1 9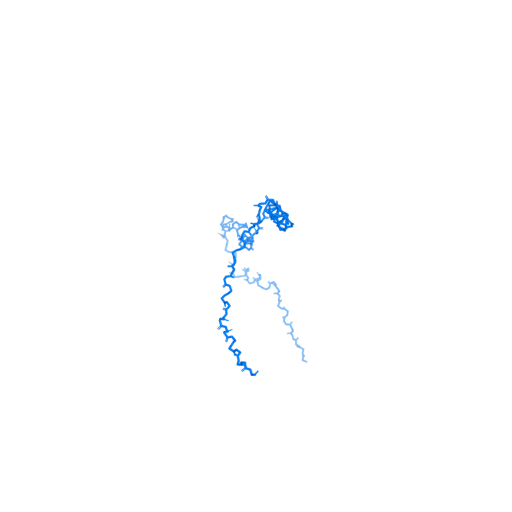1 ? 36.920 23.300 -12.728 1.00 60.78 91 HIS A N 1
ATOM 763 C CA . HIS A 1 91 ? 38.293 22.827 -12.755 1.00 60.78 91 HIS A CA 1
ATOM 764 C C . HIS A 1 91 ? 39.237 23.987 -12.382 1.00 60.78 91 HIS A C 1
ATOM 766 O O . HIS A 1 91 ? 39.274 24.990 -13.104 1.00 60.78 91 HIS A O 1
ATOM 772 N N . PRO A 1 92 ? 40.020 23.898 -11.288 1.00 59.62 92 PRO A N 1
ATOM 773 C CA . PRO A 1 92 ? 40.895 24.987 -10.876 1.00 59.62 92 PRO A CA 1
ATOM 774 C C . PRO A 1 92 ? 42.047 25.162 -11.877 1.00 59.62 92 PRO A C 1
ATOM 776 O O . PRO A 1 92 ? 42.821 24.236 -12.139 1.00 59.62 92 PRO A O 1
ATOM 779 N N . LEU A 1 93 ? 42.139 26.380 -12.423 1.00 58.25 93 LEU A N 1
ATOM 780 C CA . LEU A 1 93 ? 43.235 26.922 -13.232 1.00 58.25 93 LEU A CA 1
ATOM 781 C C . LEU A 1 93 ? 44.584 26.721 -12.521 1.00 58.25 93 LEU A C 1
ATOM 783 O O . LEU A 1 93 ? 45.013 27.568 -11.743 1.00 58.25 93 LEU A O 1
ATOM 787 N N . HIS A 1 94 ? 45.270 25.613 -12.782 1.00 55.72 94 HIS A N 1
ATOM 788 C CA . HIS A 1 94 ? 46.699 25.515 -12.509 1.00 55.72 94 HIS A CA 1
ATOM 789 C C . HIS A 1 94 ? 47.434 25.680 -13.836 1.00 55.72 94 HIS A C 1
ATOM 791 O O . HIS A 1 94 ? 47.584 24.754 -14.630 1.00 55.72 94 HIS A O 1
ATOM 797 N N . GLU A 1 95 ? 47.838 26.919 -14.091 1.00 66.19 95 GLU A N 1
ATOM 798 C CA . GLU A 1 95 ? 48.771 27.279 -15.147 1.00 66.19 95 GLU A CA 1
ATOM 799 C C . GLU A 1 95 ? 50.125 26.636 -14.823 1.00 66.19 95 GLU A C 1
ATOM 801 O O . GLU A 1 95 ? 50.809 27.025 -13.875 1.00 66.19 95 GLU A O 1
ATOM 806 N N . GLN A 1 96 ? 50.493 25.590 -15.561 1.00 65.50 96 GLN A N 1
ATOM 807 C CA . GLN A 1 96 ? 51.824 25.004 -15.450 1.00 65.50 96 GLN A CA 1
ATOM 808 C C . GLN A 1 96 ? 52.795 25.853 -16.271 1.00 65.50 96 GLN A C 1
ATOM 810 O O . GLN A 1 96 ? 52.827 25.764 -17.496 1.00 65.50 96 GLN A O 1
ATOM 815 N N . VAL A 1 97 ? 53.576 26.686 -15.583 1.00 63.28 97 VAL A N 1
ATOM 816 C CA . VAL A 1 97 ? 54.680 27.447 -16.176 1.00 63.28 97 VAL A CA 1
ATOM 817 C C . VAL A 1 97 ? 55.872 26.506 -16.342 1.00 63.28 97 VAL A C 1
ATOM 819 O O . VAL A 1 97 ? 56.526 26.142 -15.364 1.00 63.28 97 VAL A O 1
ATOM 822 N N . THR A 1 98 ? 56.158 26.091 -17.573 1.00 71.06 98 THR A N 1
ATOM 823 C CA . THR A 1 98 ? 57.395 25.376 -17.900 1.00 71.06 98 THR A CA 1
ATOM 824 C C . THR A 1 98 ? 58.525 26.386 -18.088 1.00 71.06 98 THR A C 1
ATOM 826 O O . THR A 1 98 ? 58.418 27.304 -18.897 1.00 71.06 98 THR A O 1
ATOM 829 N N . VAL A 1 99 ? 59.607 26.235 -17.323 1.00 69.38 99 VAL A N 1
ATOM 830 C CA . VAL A 1 99 ? 60.885 26.911 -17.586 1.00 69.38 99 VAL A CA 1
ATOM 831 C C . VAL A 1 99 ? 61.673 26.048 -18.566 1.00 69.38 99 VAL A C 1
ATOM 833 O O . VAL A 1 99 ? 62.109 24.954 -18.210 1.00 69.38 99 VAL A O 1
ATOM 836 N N . ASP A 1 100 ? 61.807 26.532 -19.798 1.00 67.75 100 ASP A N 1
ATOM 837 C CA . ASP A 1 100 ? 62.621 25.902 -20.838 1.00 67.75 100 ASP A CA 1
ATOM 838 C C . ASP A 1 100 ? 64.114 26.019 -20.480 1.00 67.75 100 ASP A C 1
ATOM 840 O O . ASP A 1 100 ? 64.575 27.085 -20.060 1.00 67.75 100 ASP A O 1
ATOM 844 N N . ASN A 1 101 ? 64.862 24.919 -20.629 1.00 60.69 101 ASN A N 1
ATOM 845 C CA . ASN A 1 101 ? 66.289 24.807 -20.307 1.00 60.69 101 ASN A CA 1
ATOM 846 C C . ASN A 1 101 ? 67.115 24.403 -21.528 1.00 60.69 101 ASN A C 1
ATOM 848 O O . ASN A 1 101 ? 66.619 23.583 -22.332 1.00 60.69 101 ASN A O 1
#

pLDDT: mean 71.2, std 13.01, range [39.47, 96.25]

Secondary structure (DSSP, 8-state):
---------TTHHHHHHHHTT-S-TT--TTSSPPHHHHHHGGG--------HHHHHHHHHHHHHHHHHHHHHHHHHHHH----------------------

Organism: NCBI:txid220753

Foldseek 3Di:
DDDPPPPPDPCPVVVVCVVVCVPPVDPPPVPDDPPVPVPPPPPPPPPPCPDPVNVVVVVVVVVVVVVCVVCVVVVCVVVPDDPPPPPPPPDDDDDDDDDDD